Protein AF-A0A9D6BZM2-F1 (afdb_monomer_lite)

pLDDT: mean 94.6, std 8.66, range [37.81, 98.75]

Secondary structure (DSSP, 8-state):
------EEEETTEEEEHHHHHHHHHHHHHHT--HHHHHHHHHT--EE-TTSPEE--EEETTEEEEEEEETTTS--SS----TT----EEEEE---TT--EEEEEE-TT--EEE-TTS-EEEEEEEE-TT--EEE--SS--S----TT-TT--EEE--SS--S----TT-TT--B-

Structure (mmCIF, N/CA/C/O backbone):
data_AF-A0A9D6BZM2-F1
#
_entry.id   AF-A0A9D6BZM2-F1
#
loop_
_atom_site.group_PDB
_atom_site.id
_atom_site.type_symbol
_atom_site.label_atom_id
_atom_site.label_alt_id
_atom_site.label_comp_id
_atom_site.label_asym_id
_atom_site.label_entity_id
_atom_site.label_seq_id
_atom_site.pdbx_PDB_ins_code
_atom_site.Cartn_x
_atom_site.Cartn_y
_atom_site.Cartn_z
_atom_site.occupancy
_atom_site.B_iso_or_equiv
_atom_site.auth_seq_id
_atom_site.auth_comp_id
_atom_site.auth_asym_id
_atom_site.auth_atom_id
_atom_site.pdbx_PDB_model_num
ATOM 1 N N . MET A 1 1 ? -29.885 -9.688 10.781 1.00 37.81 1 MET A N 1
ATOM 2 C CA . MET A 1 1 ? -29.163 -9.369 12.029 1.00 37.81 1 MET A CA 1
ATOM 3 C C . MET A 1 1 ? -28.189 -8.250 11.713 1.00 37.81 1 MET A C 1
ATOM 5 O O . MET A 1 1 ? -27.297 -8.461 10.904 1.00 37.81 1 MET A O 1
ATOM 9 N N . ILE A 1 2 ? -28.432 -7.048 12.233 1.00 43.72 2 ILE A N 1
ATOM 10 C CA . ILE A 1 2 ? -27.531 -5.905 12.051 1.00 43.72 2 ILE A CA 1
ATOM 11 C C . ILE A 1 2 ? -26.395 -6.126 13.049 1.00 43.72 2 ILE A C 1
ATOM 13 O O . ILE A 1 2 ? -26.606 -6.006 14.252 1.00 43.72 2 ILE A O 1
ATOM 17 N N . PHE A 1 3 ? -25.226 -6.552 12.574 1.00 48.53 3 PHE A N 1
ATOM 18 C CA . PHE A 1 3 ? -24.029 -6.541 13.407 1.00 48.53 3 PHE A CA 1
ATOM 19 C C . PHE A 1 3 ? -23.713 -5.074 13.698 1.00 48.53 3 PHE A C 1
ATOM 21 O O . PHE A 1 3 ? -23.330 -4.339 12.790 1.00 48.53 3 PHE A O 1
ATOM 28 N N . ASN A 1 4 ? -23.919 -4.631 14.938 1.00 58.88 4 ASN A N 1
ATOM 29 C CA . ASN A 1 4 ? -23.363 -3.361 15.387 1.00 58.88 4 ASN A CA 1
ATOM 30 C C . ASN A 1 4 ? -21.837 -3.494 15.310 1.00 58.88 4 ASN A C 1
ATOM 32 O O . ASN A 1 4 ? -21.246 -4.210 16.118 1.00 58.88 4 ASN A O 1
ATOM 36 N N . GLU A 1 5 ? -21.205 -2.862 14.316 1.00 72.19 5 GLU A N 1
ATOM 37 C CA . GLU A 1 5 ? -19.745 -2.749 14.274 1.00 72.19 5 GLU A CA 1
ATOM 38 C C . GLU A 1 5 ? -19.293 -2.032 15.558 1.00 72.19 5 GLU A C 1
ATOM 40 O O . GLU A 1 5 ? -19.725 -0.910 15.845 1.00 72.19 5 GLU A O 1
ATOM 45 N N . GLN A 1 6 ? -18.456 -2.694 16.364 1.00 86.75 6 GLN A N 1
ATOM 46 C CA . GLN A 1 6 ? -17.866 -2.077 17.550 1.00 86.75 6 GLN A CA 1
ATOM 47 C C . GLN A 1 6 ? -16.872 -0.997 17.121 1.00 86.75 6 GLN A C 1
ATOM 49 O O . GLN A 1 6 ? -16.102 -1.178 16.172 1.00 86.75 6 GLN A O 1
ATOM 54 N N . HIS A 1 7 ? -16.919 0.132 17.825 1.00 91.31 7 HIS A N 1
ATOM 55 C CA . HIS A 1 7 ? -16.087 1.297 17.569 1.00 91.31 7 HIS A CA 1
ATOM 56 C C . HIS A 1 7 ? -15.207 1.596 18.786 1.00 91.31 7 HIS A C 1
ATOM 58 O O . HIS A 1 7 ? -15.678 1.601 19.922 1.00 91.31 7 HIS A O 1
ATOM 64 N N . PHE A 1 8 ? -13.935 1.882 18.533 1.00 96.62 8 PHE A N 1
ATOM 65 C CA . PHE A 1 8 ? -12.889 2.054 19.531 1.00 96.62 8 PHE A CA 1
ATOM 66 C C . PHE A 1 8 ? -12.258 3.429 19.381 1.00 96.62 8 PHE A C 1
ATOM 68 O O . PHE A 1 8 ? -11.899 3.842 18.279 1.00 96.62 8 PHE A O 1
ATOM 75 N N . ARG A 1 9 ? -12.103 4.150 20.490 1.00 97.00 9 ARG A N 1
ATOM 76 C CA . ARG A 1 9 ? -11.426 5.447 20.482 1.00 97.00 9 ARG A CA 1
ATOM 77 C C . ARG A 1 9 ? -9.915 5.251 20.575 1.00 97.00 9 ARG A C 1
ATOM 79 O O . ARG A 1 9 ? -9.447 4.547 21.464 1.00 97.00 9 ARG A O 1
ATOM 86 N N . LEU A 1 10 ? -9.168 5.912 19.695 1.00 96.00 10 LEU A N 1
ATOM 87 C CA . LEU A 1 10 ? -7.709 5.975 19.730 1.00 96.00 10 LEU A CA 1
ATOM 88 C C . LEU A 1 10 ? -7.261 7.385 19.329 1.00 96.00 10 LEU A C 1
ATOM 90 O O . LEU A 1 10 ? -7.408 7.796 18.177 1.00 96.00 10 LEU A O 1
ATOM 94 N N . GLY A 1 11 ? -6.762 8.154 20.300 1.00 92.25 11 GLY A N 1
ATOM 95 C CA . GLY A 1 11 ? -6.461 9.573 20.108 1.00 92.25 11 GLY A CA 1
ATOM 96 C C . GLY A 1 11 ? -7.688 10.369 19.638 1.00 92.25 11 GLY A C 1
ATOM 97 O O . GLY A 1 11 ? -8.737 10.372 20.293 1.00 92.25 11 GLY A O 1
ATOM 98 N N . ALA A 1 12 ? -7.547 11.047 18.497 1.00 93.25 12 ALA A N 1
ATOM 99 C CA . ALA A 1 12 ? -8.608 11.834 17.867 1.00 93.25 12 ALA A CA 1
ATOM 100 C C . ALA A 1 12 ? -9.607 10.996 17.042 1.00 93.25 12 ALA A C 1
ATOM 102 O O . ALA A 1 12 ? -10.627 11.528 16.608 1.00 93.25 12 ALA A O 1
ATOM 103 N N . TYR A 1 13 ? -9.345 9.702 16.835 1.00 96.69 13 TYR A N 1
ATOM 104 C CA . TYR A 1 13 ? -10.142 8.857 15.950 1.00 96.69 13 TYR A CA 1
ATOM 105 C C . TYR A 1 13 ? -11.063 7.928 16.726 1.00 96.69 13 TYR A C 1
ATOM 107 O O . TYR A 1 13 ? -10.762 7.471 17.831 1.00 96.69 13 TYR A O 1
ATOM 115 N N . VAL A 1 14 ? -12.179 7.606 16.084 1.00 97.38 14 VAL A N 1
ATOM 116 C CA . VAL A 1 14 ? -13.051 6.496 16.449 1.00 97.38 14 VAL A CA 1
ATOM 117 C C . VAL A 1 14 ? -12.955 5.501 15.304 1.00 97.38 14 VAL A C 1
ATOM 119 O O . VAL A 1 14 ? -13.305 5.848 14.183 1.00 97.38 14 VAL A O 1
ATOM 122 N N . LEU A 1 15 ? -12.431 4.308 15.569 1.00 98.06 15 LEU A N 1
ATOM 123 C CA . LEU A 1 15 ? -12.101 3.288 14.576 1.00 98.06 15 LEU A CA 1
ATOM 124 C C . LEU A 1 15 ? -13.024 2.089 14.721 1.00 98.06 15 LEU A C 1
ATOM 126 O O . LEU A 1 15 ? -13.332 1.685 15.838 1.00 98.06 15 LEU A O 1
ATOM 130 N N . ARG A 1 16 ? -13.416 1.471 13.611 1.00 97.69 16 ARG A N 1
ATOM 131 C CA . ARG A 1 16 ? -14.082 0.164 13.664 1.00 97.69 16 ARG A CA 1
ATOM 132 C C . ARG A 1 16 ? -13.071 -0.935 13.995 1.00 97.69 16 ARG A C 1
ATOM 134 O O . ARG A 1 16 ? -11.873 -0.778 13.751 1.00 97.69 16 ARG A O 1
ATOM 141 N N . GLU A 1 17 ? -13.566 -2.058 14.508 1.00 97.00 17 GLU A N 1
ATOM 142 C CA . GLU A 1 17 ? -12.752 -3.179 15.004 1.00 97.00 17 GLU A CA 1
ATOM 143 C C . GLU A 1 17 ? -11.546 -3.543 14.106 1.00 97.00 17 GLU A C 1
ATOM 145 O O . GLU A 1 17 ? -10.428 -3.482 14.617 1.00 97.00 17 GLU A O 1
ATOM 150 N N . PRO A 1 18 ? -11.676 -3.835 12.788 1.00 97.56 18 PRO A N 1
ATOM 151 C CA . PRO A 1 18 ? -10.515 -4.235 11.985 1.00 97.56 18 PRO A CA 1
ATOM 152 C C . PRO A 1 18 ? -9.394 -3.193 11.941 1.00 97.56 18 PRO A C 1
ATOM 154 O O . PRO A 1 18 ? -8.219 -3.544 11.963 1.00 97.56 18 PRO A O 1
ATOM 157 N N . ASP A 1 19 ? -9.753 -1.912 11.888 1.00 98.31 19 ASP A N 1
ATOM 158 C CA . ASP A 1 19 ? -8.808 -0.804 11.776 1.00 98.31 19 ASP A CA 1
ATOM 159 C C . ASP A 1 19 ? -8.128 -0.511 13.118 1.00 98.31 19 ASP A C 1
ATOM 161 O O . ASP A 1 19 ? -6.924 -0.259 13.168 1.00 98.31 19 ASP A O 1
ATOM 165 N N . TYR A 1 20 ? -8.871 -0.632 14.223 1.00 98.25 20 TYR A N 1
ATOM 166 C CA . TYR A 1 20 ? -8.293 -0.568 15.563 1.00 98.25 20 TYR A CA 1
ATOM 167 C C . TYR A 1 20 ? -7.299 -1.716 15.801 1.00 98.25 20 TYR A C 1
ATOM 169 O O . TYR A 1 20 ? -6.167 -1.480 16.231 1.00 98.25 20 TYR A O 1
ATOM 177 N N . GLN A 1 21 ? -7.683 -2.952 15.455 1.00 98.31 21 GLN A N 1
ATOM 178 C CA . GLN A 1 21 ? -6.794 -4.113 15.563 1.00 98.31 21 GLN A CA 1
ATOM 179 C C . GLN A 1 21 ? -5.577 -3.983 14.644 1.00 98.31 21 GLN A C 1
ATOM 181 O O . GLN A 1 21 ? -4.479 -4.377 15.031 1.00 98.31 21 GLN A O 1
ATOM 186 N N . GLN A 1 22 ? -5.732 -3.376 13.466 1.00 98.31 22 GLN A N 1
ATOM 187 C CA . GLN A 1 22 ? -4.612 -3.130 12.567 1.00 98.31 22 GLN A CA 1
ATOM 188 C C . GLN A 1 22 ? -3.561 -2.197 13.174 1.00 98.31 22 GLN A C 1
ATOM 190 O O . GLN A 1 22 ? -2.367 -2.494 13.100 1.00 98.31 22 GLN A O 1
ATOM 195 N N . ILE A 1 23 ? -3.977 -1.085 13.790 1.00 98.31 23 ILE A N 1
ATOM 196 C CA . ILE A 1 23 ? -3.026 -0.179 14.447 1.00 98.31 23 ILE A CA 1
ATOM 197 C C . ILE A 1 23 ? -2.335 -0.892 15.609 1.00 98.31 23 ILE A C 1
ATOM 199 O O . ILE A 1 23 ? -1.123 -0.763 15.760 1.00 98.31 23 ILE A O 1
ATOM 203 N N . LYS A 1 24 ? -3.070 -1.688 16.395 1.00 98.19 24 LYS A N 1
ATOM 204 C CA . LYS A 1 24 ? -2.477 -2.486 17.477 1.00 98.19 24 LYS A CA 1
ATOM 205 C C . LYS A 1 24 ? -1.470 -3.517 16.973 1.00 98.19 24 LYS A C 1
ATOM 207 O O . LYS A 1 24 ? -0.422 -3.666 17.593 1.00 98.19 24 LYS A O 1
ATOM 212 N N . LEU A 1 25 ? -1.761 -4.194 15.863 1.00 97.94 25 LEU A N 1
ATOM 213 C CA . LEU A 1 25 ? -0.841 -5.144 15.241 1.00 97.94 25 LEU A CA 1
ATOM 214 C C . LEU A 1 25 ? 0.460 -4.445 14.830 1.00 97.94 25 LEU A C 1
ATOM 216 O O . LEU A 1 25 ? 1.542 -4.895 15.199 1.00 97.94 25 LEU A O 1
ATOM 220 N N . TRP A 1 26 ? 0.370 -3.310 14.131 1.00 97.75 26 TRP A N 1
ATOM 221 C CA . TRP A 1 26 ? 1.558 -2.534 13.767 1.00 97.75 26 TRP A CA 1
ATOM 222 C C . TRP A 1 26 ? 2.323 -2.027 14.989 1.00 97.75 26 TRP A C 1
ATOM 224 O O . TRP A 1 26 ? 3.547 -2.125 15.017 1.00 97.75 26 TRP A O 1
ATOM 234 N N . ALA A 1 27 ? 1.616 -1.541 16.010 1.00 98.00 27 ALA A N 1
ATOM 235 C CA . ALA A 1 27 ? 2.217 -1.089 17.259 1.00 98.00 27 ALA A CA 1
ATOM 236 C C . ALA A 1 27 ? 2.994 -2.213 17.953 1.00 98.00 27 ALA A C 1
ATOM 238 O O . ALA A 1 27 ? 4.142 -2.017 18.346 1.00 98.00 27 ALA A O 1
ATOM 239 N N . GLN A 1 28 ? 2.413 -3.413 18.023 1.00 97.56 28 GLN A N 1
ATOM 240 C CA . GLN A 1 28 ? 3.064 -4.593 18.582 1.00 97.56 28 GLN A CA 1
ATOM 241 C C . GLN A 1 28 ? 4.324 -4.977 17.796 1.00 97.56 28 GLN A C 1
ATOM 243 O O . GLN A 1 28 ? 5.373 -5.175 18.404 1.00 97.56 28 GLN A O 1
ATOM 248 N N . ILE A 1 29 ? 4.245 -5.047 16.461 1.00 96.19 29 ILE A N 1
ATOM 249 C CA . ILE A 1 29 ? 5.394 -5.379 15.596 1.00 96.19 29 ILE A CA 1
ATOM 250 C C . ILE A 1 29 ? 6.533 -4.365 15.780 1.00 96.19 29 ILE A C 1
ATOM 252 O O . ILE A 1 29 ? 7.706 -4.730 15.758 1.00 96.19 29 ILE A O 1
ATOM 256 N N . LEU A 1 30 ? 6.191 -3.090 15.973 1.00 95.94 30 LEU A N 1
ATOM 257 C CA . LEU A 1 30 ? 7.144 -1.991 16.118 1.00 95.94 30 LEU A CA 1
ATOM 258 C C . LEU A 1 30 ? 7.614 -1.753 17.559 1.00 95.94 30 LEU A C 1
ATOM 260 O O . LEU A 1 30 ? 8.461 -0.884 17.771 1.00 95.94 30 LEU A O 1
ATOM 264 N N . ASN A 1 31 ? 7.075 -2.486 18.538 1.00 97.06 31 ASN A N 1
ATOM 265 C CA . ASN A 1 31 ? 7.271 -2.224 19.964 1.00 97.06 31 ASN A CA 1
ATOM 266 C C . ASN A 1 31 ? 6.949 -0.760 20.351 1.00 97.06 31 ASN A C 1
ATOM 268 O O . ASN A 1 31 ? 7.714 -0.086 21.042 1.00 97.06 31 ASN A O 1
ATOM 272 N N . LEU A 1 32 ? 5.816 -0.254 19.858 1.00 97.81 32 LEU A N 1
ATOM 273 C CA . LEU A 1 32 ? 5.269 1.077 20.131 1.00 97.81 32 LEU A CA 1
ATOM 274 C C . LEU A 1 32 ? 3.907 0.960 20.826 1.00 97.81 32 LEU A C 1
ATOM 276 O O . LEU A 1 32 ? 3.272 -0.094 20.814 1.00 97.81 32 LEU A O 1
ATOM 280 N N . SER A 1 33 ? 3.410 2.069 21.381 1.00 98.38 33 SER A N 1
ATOM 281 C CA . SER A 1 33 ? 1.984 2.171 21.701 1.00 98.38 33 SER A CA 1
ATOM 282 C C . SER A 1 33 ? 1.152 2.372 20.428 1.00 98.38 33 SER A C 1
ATOM 284 O O . SER A 1 33 ? 1.661 2.783 19.376 1.00 98.38 33 SER A O 1
ATOM 286 N N . ALA A 1 34 ? -0.150 2.099 20.518 1.00 98.19 34 ALA A N 1
ATOM 287 C CA . ALA A 1 34 ? -1.077 2.348 19.418 1.00 98.19 34 ALA A CA 1
ATOM 288 C C . ALA A 1 34 ? -1.152 3.851 19.082 1.00 98.19 34 ALA A C 1
ATOM 290 O O . ALA A 1 34 ? -1.177 4.221 17.911 1.00 98.19 34 ALA A O 1
ATOM 291 N N . GLU A 1 35 ? -1.106 4.718 20.095 1.00 97.94 35 GLU A N 1
ATOM 292 C CA . GLU A 1 35 ? -1.106 6.174 19.952 1.00 97.94 35 GLU A CA 1
ATOM 293 C C . GLU A 1 35 ? 0.166 6.689 19.272 1.00 97.94 35 GLU A C 1
ATOM 295 O O . GLU A 1 35 ? 0.083 7.527 18.378 1.00 97.94 35 GLU A O 1
ATOM 300 N N . GLU A 1 36 ? 1.339 6.171 19.643 1.00 98.25 36 GLU A N 1
ATOM 301 C CA . GLU A 1 36 ? 2.606 6.554 19.008 1.00 98.25 36 GLU A CA 1
ATOM 302 C C . GLU A 1 36 ? 2.662 6.071 17.553 1.00 98.25 36 GLU A C 1
ATOM 304 O O . GLU A 1 36 ? 3.105 6.796 16.662 1.00 98.25 36 GLU A O 1
ATOM 309 N N . THR A 1 37 ? 2.154 4.867 17.282 1.00 98.19 37 THR A N 1
ATOM 310 C CA . THR A 1 37 ? 2.039 4.338 15.914 1.00 98.19 37 THR A CA 1
ATOM 311 C C . THR A 1 37 ? 1.150 5.235 15.058 1.00 98.19 37 THR A C 1
ATOM 313 O O . THR A 1 37 ? 1.525 5.603 13.943 1.00 98.19 37 THR A O 1
ATOM 316 N N . LEU A 1 38 ? 0.003 5.647 15.598 1.00 97.75 38 LEU A N 1
ATOM 317 C CA . LEU A 1 38 ? -0.918 6.559 14.934 1.00 97.75 38 LEU A CA 1
ATOM 318 C C . LEU A 1 38 ? -0.287 7.933 14.685 1.00 97.75 38 LEU A C 1
ATOM 320 O O . LEU A 1 38 ? -0.327 8.422 13.561 1.00 97.75 38 LEU A O 1
ATOM 324 N N . LEU A 1 39 ? 0.395 8.508 15.679 1.00 97.50 39 LEU A N 1
ATOM 325 C CA . LEU A 1 39 ? 1.104 9.781 15.535 1.00 97.50 39 LEU A CA 1
ATOM 326 C C . LEU A 1 39 ? 2.159 9.737 14.415 1.00 97.50 39 LEU A C 1
ATOM 328 O O . LEU A 1 39 ? 2.383 10.723 13.708 1.00 97.50 39 LEU A O 1
ATOM 332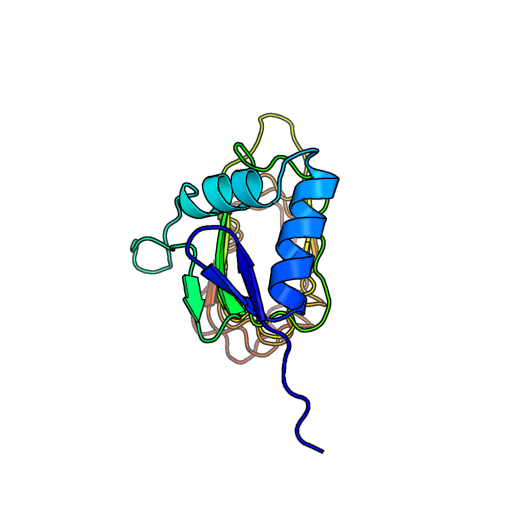 N N . ARG A 1 40 ? 2.839 8.600 14.239 1.00 97.88 40 ARG A N 1
ATOM 333 C CA . ARG A 1 40 ? 3.812 8.409 13.153 1.00 97.88 40 ARG A CA 1
ATOM 334 C C . ARG A 1 40 ? 3.150 8.273 11.787 1.00 97.88 40 ARG A C 1
ATOM 336 O O . ARG A 1 40 ? 3.695 8.820 10.829 1.00 97.88 40 ARG A O 1
ATOM 343 N N . LEU A 1 41 ? 2.003 7.596 11.710 1.00 97.56 41 LEU A N 1
ATOM 344 C CA . LEU A 1 41 ? 1.186 7.506 10.496 1.00 97.56 41 LEU A CA 1
ATOM 345 C C . LEU A 1 41 ? 0.672 8.885 10.063 1.00 97.56 41 LEU A C 1
ATOM 347 O O . LEU A 1 41 ? 0.763 9.226 8.889 1.00 97.56 41 LEU A O 1
ATOM 351 N N . GLU A 1 42 ? 0.208 9.713 11.000 1.00 96.25 42 GLU A N 1
ATOM 352 C CA . GLU A 1 42 ? -0.253 11.081 10.717 1.00 96.25 42 GLU A CA 1
ATOM 353 C C . GLU A 1 42 ? 0.859 11.995 10.195 1.00 96.25 42 GLU A C 1
ATOM 355 O O . GLU A 1 42 ? 0.627 12.859 9.351 1.00 96.25 42 GLU A O 1
ATOM 360 N N . LYS A 1 43 ? 2.082 11.816 10.703 1.00 96.12 43 LYS A N 1
ATOM 361 C CA . LYS A 1 43 ? 3.249 12.614 10.304 1.00 96.12 43 LYS A CA 1
ATOM 362 C C . LYS A 1 43 ? 3.896 12.135 9.005 1.00 96.12 43 LYS A C 1
ATOM 364 O O . LYS A 1 43 ? 4.797 12.815 8.507 1.00 96.12 43 LYS A O 1
ATOM 369 N N . ALA A 1 44 ? 3.510 10.970 8.490 1.00 96.75 44 ALA A N 1
ATOM 370 C CA . ALA A 1 44 ? 4.037 10.456 7.238 1.00 96.75 44 ALA A CA 1
ATOM 371 C C . ALA A 1 44 ? 3.536 11.318 6.072 1.00 96.75 44 ALA A C 1
ATOM 373 O O . ALA A 1 44 ? 2.351 11.629 5.967 1.00 96.75 44 ALA A O 1
ATOM 374 N N . GLN A 1 45 ? 4.454 11.718 5.194 1.00 93.88 45 GLN A N 1
ATOM 375 C CA . GLN A 1 45 ? 4.149 12.580 4.057 1.00 93.88 45 GLN A CA 1
ATOM 376 C C . GLN A 1 45 ? 4.426 11.846 2.758 1.00 93.88 45 GLN A C 1
ATOM 378 O O . GLN A 1 45 ? 5.441 11.170 2.602 1.00 93.88 45 GLN A O 1
ATOM 383 N N . GLY A 1 46 ? 3.519 12.014 1.809 1.00 94.75 46 GLY A N 1
ATOM 384 C CA . GLY A 1 46 ? 3.608 11.405 0.498 1.00 94.75 46 GLY A CA 1
ATOM 385 C C . GLY A 1 46 ? 2.788 12.194 -0.510 1.00 94.75 46 GLY A C 1
ATOM 386 O O . GLY A 1 46 ? 1.941 13.005 -0.138 1.00 94.75 46 GLY A O 1
ATOM 387 N N . LEU A 1 47 ? 3.070 11.990 -1.793 1.00 95.19 47 LEU A N 1
ATOM 388 C CA . LEU A 1 47 ? 2.404 12.681 -2.894 1.00 95.19 47 LEU A CA 1
ATOM 389 C C . LEU A 1 47 ? 1.711 11.688 -3.824 1.00 95.19 47 LEU A C 1
ATOM 391 O O . LEU A 1 47 ? 2.270 10.646 -4.179 1.00 95.19 47 LEU A O 1
ATOM 395 N N . ASN A 1 48 ? 0.512 12.058 -4.270 1.00 91.75 48 ASN A N 1
ATOM 396 C CA . ASN A 1 48 ? -0.277 11.290 -5.222 1.00 91.75 48 ASN A CA 1
ATOM 397 C C . ASN A 1 48 ? 0.115 11.565 -6.686 1.00 91.75 48 ASN A C 1
ATOM 399 O O . ASN A 1 48 ? 1.109 12.225 -7.001 1.00 91.75 48 ASN A O 1
ATOM 403 N N . TRP A 1 49 ? -0.707 11.070 -7.616 1.00 85.38 49 TRP A N 1
ATOM 404 C CA . TRP A 1 49 ? -0.464 11.205 -9.051 1.00 85.38 49 TRP A CA 1
ATOM 405 C C . TRP A 1 49 ? -0.415 12.645 -9.576 1.00 85.38 49 TRP A C 1
ATOM 407 O O . TRP A 1 49 ? 0.216 12.872 -10.606 1.00 85.38 49 TRP A O 1
ATOM 417 N N . LEU A 1 50 ? -1.057 13.579 -8.871 1.00 90.69 50 LEU A N 1
ATOM 418 C CA . LEU A 1 50 ? -1.163 15.001 -9.202 1.00 90.69 50 LEU A CA 1
ATOM 419 C C . LEU A 1 50 ? -0.198 15.871 -8.380 1.00 90.69 50 LEU A C 1
ATOM 421 O O . LEU A 1 50 ? -0.342 17.090 -8.378 1.00 90.69 50 LEU A O 1
ATOM 425 N N . GLY A 1 51 ? 0.730 15.264 -7.631 1.00 91.81 51 GLY A N 1
ATOM 426 C CA . GLY A 1 51 ? 1.625 15.997 -6.734 1.00 91.81 51 GLY A CA 1
ATOM 427 C C . GLY A 1 51 ? 0.919 16.589 -5.511 1.00 91.81 51 GLY A C 1
ATOM 428 O O . GLY A 1 51 ? 1.463 17.483 -4.872 1.00 91.81 51 GLY A O 1
ATOM 429 N N . ARG A 1 52 ? -0.292 16.120 -5.178 1.00 94.50 52 ARG A N 1
ATOM 430 C CA . ARG A 1 52 ? -1.011 16.553 -3.971 1.00 94.50 52 A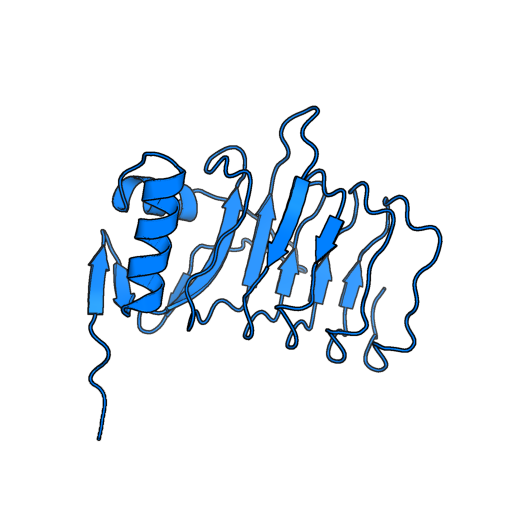RG A CA 1
ATOM 431 C C . ARG A 1 52 ? -0.674 15.638 -2.790 1.00 94.50 52 ARG A C 1
ATOM 433 O O . ARG A 1 52 ? -0.482 14.441 -3.027 1.00 94.50 52 ARG A O 1
ATOM 440 N N . PRO A 1 53 ? -0.659 16.158 -1.551 1.00 95.12 53 PRO A N 1
ATOM 441 C CA . PRO A 1 53 ? -0.429 15.349 -0.362 1.00 95.12 53 PRO A CA 1
ATOM 442 C C . PRO A 1 53 ? -1.407 14.177 -0.246 1.00 95.12 53 PRO A C 1
ATOM 444 O O . PRO A 1 53 ? -2.607 14.332 -0.479 1.00 95.12 53 PRO A O 1
ATOM 447 N N . ILE A 1 54 ? -0.882 13.015 0.129 1.00 95.69 54 ILE A N 1
ATOM 448 C CA . ILE A 1 54 ? -1.656 11.904 0.678 1.00 95.69 54 ILE A CA 1
ATOM 449 C C . ILE A 1 54 ? -1.600 12.040 2.191 1.00 95.69 54 ILE A C 1
ATOM 451 O 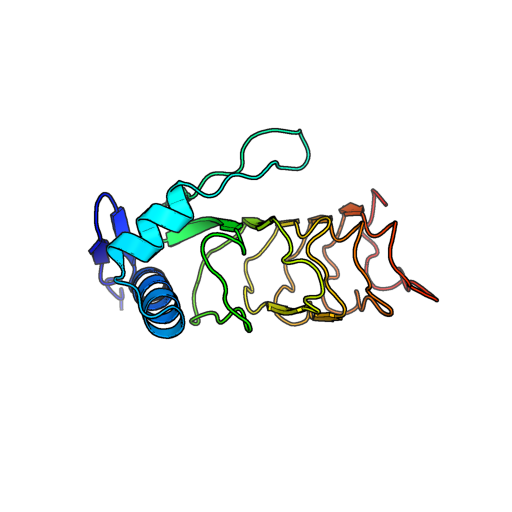O . ILE A 1 54 ? -0.520 12.183 2.760 1.00 95.69 54 ILE A O 1
ATOM 455 N N . VAL A 1 55 ? -2.766 12.010 2.822 1.00 93.25 55 VAL A N 1
ATOM 456 C CA . VAL A 1 55 ? -2.905 12.102 4.275 1.00 93.25 55 VAL A CA 1
ATOM 457 C C . VAL A 1 55 ? -3.386 10.773 4.841 1.00 93.25 55 VAL A C 1
ATOM 459 O O . VAL A 1 55 ? -3.986 9.959 4.125 1.00 93.25 55 VAL A O 1
ATOM 462 N N . PHE A 1 56 ? -3.114 10.566 6.128 1.00 97.50 56 PHE A N 1
ATOM 463 C CA . PHE A 1 56 ? -3.801 9.550 6.910 1.00 97.50 56 PHE A CA 1
ATOM 464 C C . PHE A 1 56 ? -5.271 9.957 7.041 1.00 97.50 56 PHE A C 1
ATOM 466 O O . PHE A 1 56 ? -5.580 11.022 7.572 1.00 97.50 56 PHE A O 1
ATOM 473 N N . GLU A 1 57 ? -6.172 9.141 6.504 1.00 97.81 57 GLU A N 1
ATOM 474 C CA . GLU A 1 57 ? -7.595 9.456 6.436 1.00 97.81 57 GLU A CA 1
ATOM 475 C C . GLU A 1 57 ? -8.423 8.300 6.989 1.00 97.81 57 GLU A C 1
ATOM 477 O O . GLU A 1 57 ? -8.293 7.147 6.558 1.00 97.81 57 GLU A O 1
ATOM 482 N N . VAL A 1 58 ? -9.314 8.646 7.915 1.00 98.25 58 VAL A N 1
ATOM 483 C CA . VAL A 1 58 ? -10.304 7.747 8.501 1.00 98.25 58 VAL A CA 1
ATOM 484 C C . VAL A 1 58 ? -11.691 8.258 8.141 1.00 98.25 58 VAL A C 1
ATOM 486 O O . VAL A 1 58 ? -12.011 9.420 8.383 1.00 98.25 58 VAL A O 1
ATOM 489 N N . LYS A 1 59 ? -12.532 7.378 7.599 1.00 97.75 59 LYS A N 1
ATOM 490 C CA . LYS A 1 59 ? -13.927 7.669 7.269 1.00 97.75 59 LYS A CA 1
ATOM 491 C C . LYS A 1 59 ? -14.827 6.578 7.827 1.00 97.75 59 LYS A C 1
ATOM 493 O O . LYS A 1 59 ? -14.593 5.402 7.560 1.00 97.75 59 LYS A O 1
ATOM 498 N N . ASP A 1 60 ? -15.846 6.974 8.590 1.00 95.69 60 ASP A N 1
ATOM 499 C CA . ASP A 1 60 ? -16.794 6.054 9.238 1.00 95.69 60 ASP A CA 1
ATOM 500 C C . ASP A 1 60 ? -16.062 4.935 10.009 1.00 95.69 60 ASP A C 1
ATOM 502 O O . ASP A 1 60 ? -16.353 3.748 9.887 1.00 95.69 60 ASP A O 1
ATOM 506 N N . GLY A 1 61 ? -15.000 5.330 10.718 1.00 97.06 61 GLY A N 1
ATOM 507 C CA . GLY A 1 61 ? -14.111 4.454 11.478 1.00 97.06 61 GLY A CA 1
ATOM 508 C C . GLY A 1 61 ? -13.143 3.584 10.681 1.00 97.06 61 GLY A C 1
ATOM 509 O O . GLY A 1 61 ? -12.306 2.921 11.290 1.00 97.06 61 GLY A O 1
ATOM 510 N N . ALA A 1 62 ? -13.197 3.590 9.351 1.00 98.25 62 ALA A N 1
ATOM 511 C CA . ALA A 1 62 ? -12.280 2.835 8.511 1.00 98.25 62 ALA A CA 1
ATOM 512 C C . ALA A 1 62 ? -11.101 3.690 8.034 1.00 98.25 62 ALA A C 1
ATOM 514 O O . ALA A 1 62 ? -11.304 4.798 7.539 1.00 98.25 62 ALA A O 1
ATOM 515 N N . ILE A 1 63 ? -9.884 3.156 8.099 1.00 98.56 63 ILE A N 1
ATOM 516 C CA . ILE A 1 63 ? -8.709 3.745 7.459 1.00 98.56 63 ILE A CA 1
ATOM 517 C C . ILE A 1 63 ? -8.870 3.540 5.952 1.00 98.56 63 ILE A C 1
ATOM 519 O O . ILE A 1 63 ? -8.959 2.410 5.464 1.00 98.56 63 ILE A O 1
ATOM 523 N N . ILE A 1 64 ? -8.927 4.641 5.206 1.00 98.62 64 ILE A N 1
ATOM 524 C CA . ILE A 1 64 ? -9.144 4.618 3.752 1.00 98.62 64 ILE A CA 1
ATOM 525 C C . ILE A 1 64 ? -7.916 5.066 2.960 1.00 98.62 64 ILE A C 1
ATOM 527 O O . ILE A 1 64 ? -7.753 4.659 1.805 1.00 98.62 64 ILE A O 1
ATOM 531 N N . SER A 1 65 ? -7.031 5.847 3.576 1.00 98.44 65 SER A N 1
ATOM 532 C CA . SER A 1 65 ? -5.798 6.341 2.969 1.00 98.44 65 SER A CA 1
ATOM 533 C C . SER A 1 65 ? -4.697 6.430 4.016 1.00 98.44 65 SER A C 1
ATOM 535 O O . SER A 1 65 ? -4.952 6.893 5.127 1.00 98.44 65 SER A O 1
ATOM 537 N N . LEU A 1 66 ? -3.479 6.009 3.671 1.00 98.38 66 LEU A N 1
ATOM 538 C CA . LEU A 1 66 ? -2.302 6.255 4.503 1.00 98.38 66 LEU A CA 1
ATOM 539 C C . LEU A 1 66 ? -0.998 6.275 3.703 1.00 98.38 66 LEU A C 1
ATOM 541 O O . LEU A 1 66 ? -0.877 5.670 2.631 1.00 98.38 66 LEU A O 1
ATOM 545 N N . VAL A 1 67 ? -0.004 6.943 4.286 1.00 98.50 67 VAL A N 1
ATOM 546 C CA . VAL A 1 67 ? 1.396 6.865 3.876 1.00 98.50 67 VAL A CA 1
ATOM 547 C C . VAL A 1 67 ? 2.157 6.049 4.917 1.00 98.50 67 VAL A C 1
ATOM 549 O O . VAL A 1 67 ? 2.137 6.358 6.104 1.00 98.50 67 VAL A O 1
ATOM 552 N N . TRP A 1 68 ? 2.839 5.006 4.467 1.00 97.44 68 TRP A N 1
ATOM 553 C CA . TRP A 1 68 ? 3.768 4.224 5.255 1.00 97.44 68 TRP A CA 1
ATOM 554 C C . TRP A 1 68 ? 5.191 4.721 5.017 1.00 97.44 68 TRP A C 1
ATOM 556 O O . TRP A 1 68 ? 5.790 4.491 3.964 1.00 97.44 68 TRP A O 1
ATOM 566 N N . ASP A 1 69 ? 5.730 5.420 6.008 1.00 96.12 69 ASP A N 1
ATOM 567 C CA . ASP A 1 69 ? 7.097 5.924 5.995 1.00 96.12 69 ASP A CA 1
ATOM 568 C C . ASP A 1 69 ? 8.026 4.940 6.705 1.00 96.12 69 ASP A C 1
ATOM 570 O O . ASP A 1 69 ? 7.983 4.802 7.929 1.00 96.12 69 ASP A O 1
ATOM 574 N N . PHE A 1 70 ? 8.894 4.276 5.945 1.00 94.06 70 PHE A N 1
ATOM 575 C CA . PHE A 1 70 ? 9.790 3.260 6.493 1.00 94.06 70 PHE A CA 1
ATOM 576 C C . PHE A 1 70 ? 10.854 3.804 7.451 1.00 94.06 70 PHE A C 1
ATOM 578 O O . PHE A 1 70 ? 11.375 3.035 8.252 1.00 94.06 70 PHE A O 1
ATOM 585 N N . LEU A 1 71 ? 11.161 5.106 7.423 1.00 92.38 71 LEU A N 1
ATOM 586 C CA . LEU A 1 71 ? 12.058 5.712 8.415 1.00 92.38 71 LEU A CA 1
ATOM 587 C C . LEU A 1 71 ? 11.355 5.945 9.757 1.00 92.38 71 LEU A C 1
ATOM 589 O O . LEU A 1 71 ? 12.010 6.036 10.792 1.00 92.38 71 LEU A O 1
ATOM 593 N N . ARG A 1 72 ? 10.019 6.035 9.755 1.00 94.44 72 ARG A N 1
ATOM 594 C CA . ARG A 1 72 ? 9.202 6.216 10.966 1.00 94.44 72 ARG A CA 1
ATOM 595 C C . ARG A 1 72 ? 8.679 4.889 11.508 1.00 94.44 72 ARG A C 1
ATOM 597 O O . ARG A 1 72 ? 8.586 4.717 12.724 1.00 94.44 72 ARG A O 1
ATOM 604 N N . LEU A 1 73 ? 8.331 3.973 10.611 1.00 94.62 73 LEU A N 1
ATOM 605 C CA . LEU A 1 73 ? 7.686 2.694 10.890 1.00 94.62 73 LEU A CA 1
ATOM 606 C C . LEU A 1 73 ? 8.498 1.554 10.230 1.00 94.62 73 LEU A C 1
ATOM 608 O O . LEU A 1 73 ? 8.086 1.015 9.195 1.00 94.62 73 LEU A O 1
ATOM 612 N N . PRO A 1 74 ? 9.679 1.208 10.784 1.00 92.00 74 PRO A N 1
ATOM 613 C CA . PRO A 1 74 ? 10.635 0.285 10.168 1.00 92.00 74 PRO A CA 1
ATOM 614 C C . PRO A 1 74 ? 10.224 -1.188 10.337 1.00 92.00 74 PRO A C 1
ATOM 616 O O . PRO A 1 74 ? 10.863 -1.948 11.062 1.00 92.00 74 PRO A O 1
ATOM 619 N N . ILE A 1 75 ? 9.148 -1.609 9.668 1.00 87.94 75 ILE A N 1
ATOM 620 C CA . ILE A 1 75 ? 8.755 -3.025 9.612 1.00 87.94 75 ILE A CA 1
ATOM 621 C C . ILE A 1 75 ? 9.399 -3.746 8.428 1.00 87.94 75 ILE A C 1
ATOM 623 O O . ILE A 1 75 ? 9.496 -3.205 7.325 1.00 87.94 75 ILE A O 1
ATOM 627 N N . GLN A 1 76 ? 9.788 -5.002 8.655 1.00 79.50 76 GLN A N 1
ATOM 628 C CA . GLN A 1 76 ? 10.328 -5.879 7.610 1.00 79.50 76 GLN A CA 1
ATOM 629 C C . GLN A 1 76 ? 9.225 -6.484 6.732 1.00 79.50 76 GLN A C 1
ATOM 631 O O . GLN A 1 76 ? 9.422 -6.658 5.531 1.00 79.50 76 GLN A O 1
ATOM 636 N N . HIS A 1 77 ? 8.058 -6.763 7.320 1.00 83.50 77 HIS A N 1
ATOM 637 C CA . HIS A 1 77 ? 6.902 -7.351 6.646 1.00 83.50 77 HIS A CA 1
ATOM 638 C C . HIS A 1 77 ? 5.658 -6.515 6.934 1.00 83.50 77 HIS A C 1
ATOM 640 O O . HIS A 1 77 ? 5.365 -6.219 8.089 1.00 83.50 77 HIS A O 1
ATOM 646 N N . PHE A 1 78 ? 4.938 -6.120 5.881 1.00 90.75 78 PHE A N 1
ATOM 647 C CA . PHE A 1 78 ? 3.711 -5.336 5.997 1.00 90.75 78 PHE A CA 1
ATOM 648 C C . PHE A 1 78 ? 2.506 -6.260 6.181 1.00 90.75 78 PHE A C 1
ATOM 650 O O . PHE A 1 78 ? 2.009 -6.843 5.221 1.00 90.75 78 PHE A O 1
ATOM 657 N N . GLU A 1 79 ? 2.041 -6.396 7.420 1.00 93.62 79 GLU A N 1
ATOM 658 C CA . GLU A 1 79 ? 0.926 -7.281 7.763 1.00 93.62 79 GLU A CA 1
ATOM 659 C C . GLU A 1 79 ? -0.411 -6.539 7.835 1.00 93.62 79 GLU A C 1
ATOM 661 O O . GLU A 1 79 ? -0.487 -5.399 8.304 1.00 93.62 79 GLU A O 1
ATOM 666 N N . CYS A 1 80 ? -1.467 -7.209 7.360 1.00 95.62 80 CYS A N 1
ATOM 667 C CA . CYS A 1 80 ? -2.826 -6.679 7.275 1.00 95.62 80 CYS A CA 1
ATOM 668 C C . CYS A 1 80 ? -3.839 -7.615 7.954 1.00 95.62 80 CYS A C 1
ATOM 670 O O . CYS A 1 80 ? -3.923 -8.797 7.623 1.00 95.62 80 CYS A O 1
ATOM 672 N N . VAL A 1 81 ? -4.662 -7.063 8.839 1.00 97.06 81 VAL A N 1
ATOM 673 C CA . VAL A 1 81 ? -5.862 -7.675 9.406 1.00 97.06 81 VAL A CA 1
ATOM 674 C C . VAL A 1 81 ? -6.941 -7.746 8.323 1.00 97.06 81 VAL A C 1
ATOM 676 O O . VAL A 1 81 ? -7.073 -6.864 7.469 1.00 97.06 81 VAL A O 1
ATOM 679 N N . ALA A 1 82 ? -7.741 -8.810 8.346 1.00 95.88 82 ALA A N 1
ATOM 680 C CA . ALA A 1 82 ? -8.847 -8.967 7.412 1.00 95.88 82 ALA A CA 1
ATOM 681 C C . ALA A 1 82 ? -9.916 -7.875 7.598 1.00 95.88 82 ALA A C 1
ATOM 683 O O . ALA A 1 82 ? -10.206 -7.425 8.703 1.00 95.88 82 ALA A O 1
ATOM 684 N N . GLY A 1 83 ? -10.561 -7.486 6.497 1.00 96.56 83 GLY A N 1
ATOM 685 C CA . GLY A 1 83 ? -11.715 -6.589 6.527 1.00 96.56 83 GLY A CA 1
ATOM 686 C C . GLY A 1 83 ? -11.392 -5.099 6.455 1.00 96.56 83 GLY A C 1
ATOM 687 O O . GLY A 1 83 ? -12.335 -4.312 6.515 1.00 96.56 83 GLY A O 1
ATOM 688 N N . LEU A 1 84 ? -10.126 -4.693 6.294 1.00 98.12 84 LEU A N 1
ATOM 689 C CA . LEU A 1 84 ? -9.715 -3.301 6.047 1.00 98.12 84 LEU A CA 1
ATOM 690 C C . LEU A 1 84 ? -10.327 -2.710 4.768 1.00 98.12 84 LEU A C 1
ATOM 692 O O . LEU A 1 84 ? -10.550 -3.415 3.783 1.00 98.12 84 LEU A O 1
ATOM 696 N N . LYS A 1 85 ? -10.568 -1.392 4.778 1.00 98.31 85 LYS A N 1
ATOM 697 C CA . LYS A 1 85 ? -11.153 -0.638 3.650 1.00 98.31 85 LYS A CA 1
ATOM 698 C C . LYS A 1 85 ? -10.177 0.368 3.025 1.00 98.31 85 LYS A C 1
ATOM 700 O O . LYS A 1 85 ? -10.613 1.314 2.372 1.00 98.31 85 LYS A O 1
ATOM 705 N N . ILE A 1 86 ? -8.873 0.137 3.184 1.00 98.69 86 ILE A N 1
ATOM 706 C CA . ILE A 1 86 ? -7.820 0.983 2.611 1.00 98.69 86 ILE A CA 1
ATOM 707 C C . ILE A 1 86 ? -7.927 0.963 1.084 1.00 98.69 86 ILE A C 1
ATOM 709 O O . ILE A 1 86 ? -7.877 -0.098 0.462 1.00 98.69 86 ILE A O 1
ATOM 713 N N . LYS A 1 87 ? -8.055 2.151 0.492 1.00 98.56 87 LYS A N 1
ATOM 714 C CA . LYS A 1 87 ? -8.128 2.369 -0.959 1.00 98.56 87 LYS A CA 1
ATOM 715 C C . LYS A 1 87 ? -6.851 2.966 -1.529 1.00 98.56 87 LYS A C 1
ATOM 717 O O . LYS A 1 87 ? -6.507 2.670 -2.674 1.00 98.56 87 LYS A O 1
ATOM 722 N N . THR A 1 88 ? -6.145 3.761 -0.731 1.00 98.56 88 THR A N 1
ATOM 723 C CA . THR A 1 88 ? -4.898 4.419 -1.124 1.00 98.56 88 THR A CA 1
ATOM 724 C C . THR A 1 88 ? -3.799 4.070 -0.136 1.00 98.56 88 THR A C 1
ATOM 726 O O . THR A 1 88 ? -3.919 4.338 1.057 1.00 98.56 88 THR A O 1
ATOM 729 N N . LEU A 1 89 ? -2.715 3.492 -0.643 1.00 98.56 89 LEU A N 1
ATOM 730 C CA . LEU A 1 89 ? -1.531 3.178 0.143 1.00 98.56 89 LEU A CA 1
ATOM 731 C C . LEU A 1 89 ? -0.300 3.693 -0.587 1.00 98.56 89 LEU A C 1
ATOM 733 O O . LEU A 1 89 ? -0.066 3.366 -1.754 1.00 98.56 89 LEU A O 1
ATOM 737 N N . GLN A 1 90 ? 0.496 4.492 0.112 1.00 98.50 90 GLN A N 1
ATOM 738 C CA . GLN A 1 90 ? 1.800 4.908 -0.370 1.00 98.50 90 GLN A CA 1
ATOM 739 C C . GLN A 1 90 ? 2.886 4.452 0.587 1.00 98.50 90 GLN A C 1
ATOM 741 O O . GLN A 1 90 ? 2.795 4.690 1.777 1.00 98.50 90 GLN A O 1
ATOM 746 N N . PHE A 1 91 ? 3.942 3.866 0.052 1.00 97.25 91 PHE A N 1
ATOM 747 C CA . PHE A 1 91 ? 5.185 3.617 0.749 1.00 97.25 91 PHE A CA 1
ATOM 748 C C . PHE A 1 91 ? 6.203 4.691 0.371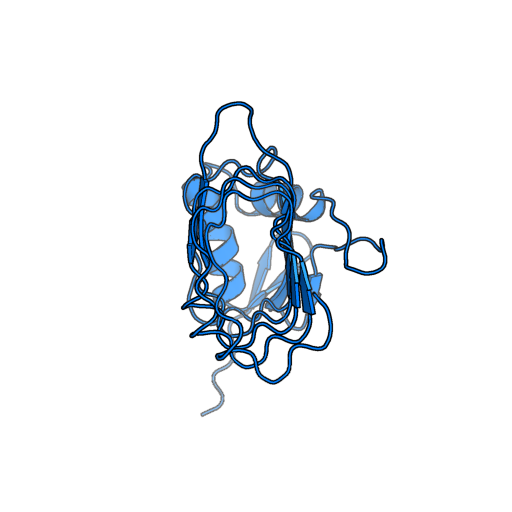 1.00 97.25 91 PHE A C 1
ATOM 750 O O . PHE A 1 91 ? 6.354 5.009 -0.814 1.00 97.25 91 PHE A O 1
ATOM 757 N N . VAL A 1 92 ? 6.903 5.236 1.364 1.00 95.81 92 VAL A N 1
ATOM 758 C CA . VAL A 1 92 ? 7.956 6.239 1.166 1.00 95.81 92 VAL A CA 1
ATOM 759 C C . VAL A 1 92 ? 9.217 5.897 1.940 1.00 95.81 92 VAL A C 1
ATOM 761 O O . VAL A 1 92 ? 9.183 5.216 2.966 1.00 95.81 92 VAL A O 1
ATOM 764 N N . HIS A 1 93 ? 10.315 6.447 1.426 1.00 93.31 93 HIS A N 1
ATOM 765 C CA . HIS A 1 93 ? 11.675 6.274 1.912 1.00 93.31 93 HIS A CA 1
ATOM 766 C C . HIS A 1 93 ? 12.196 4.831 1.832 1.00 93.31 93 HIS A C 1
ATOM 768 O O . HIS A 1 93 ? 11.464 3.841 1.802 1.00 93.31 93 HIS A O 1
ATOM 774 N N . ARG A 1 94 ? 13.522 4.723 1.776 1.00 86.69 94 ARG A N 1
ATOM 775 C CA . ARG A 1 94 ? 14.267 3.465 1.815 1.00 86.69 94 ARG A CA 1
ATOM 776 C C . ARG A 1 94 ? 15.414 3.622 2.803 1.00 86.69 94 ARG A C 1
ATOM 778 O O . ARG A 1 94 ? 16.027 4.691 2.839 1.00 86.69 94 ARG A O 1
ATOM 785 N N . HIS A 1 95 ? 15.743 2.576 3.551 1.00 77.94 95 HIS A N 1
ATOM 786 C CA . HIS A 1 95 ? 17.010 2.553 4.270 1.00 77.94 95 HIS A CA 1
ATOM 787 C C . HIS A 1 95 ? 18.128 2.134 3.296 1.00 77.94 95 HIS A C 1
ATOM 789 O O . HIS A 1 95 ? 17.934 1.196 2.514 1.00 77.94 95 HIS A O 1
ATOM 795 N N . PRO A 1 96 ? 19.295 2.806 3.275 1.00 74.44 96 PRO A N 1
ATOM 796 C CA . PRO A 1 96 ? 20.418 2.389 2.439 1.00 74.44 96 PRO A CA 1
ATOM 797 C C . PRO A 1 96 ? 20.789 0.919 2.678 1.00 74.44 96 PRO A C 1
ATOM 799 O O . PRO A 1 96 ? 20.873 0.476 3.823 1.00 74.44 96 PRO A O 1
ATOM 802 N N . GLY A 1 97 ? 20.988 0.166 1.592 1.00 75.31 97 GLY A N 1
ATOM 803 C CA . GLY A 1 97 ? 21.347 -1.258 1.631 1.00 75.31 97 GLY A CA 1
ATOM 804 C C . GLY A 1 97 ? 20.195 -2.223 1.933 1.00 75.31 97 GLY A C 1
ATOM 805 O O . GLY A 1 97 ? 20.372 -3.431 1.774 1.00 75.31 97 GLY A O 1
ATOM 806 N N . GLU A 1 98 ? 19.016 -1.727 2.316 1.00 79.62 98 GLU A N 1
ATOM 807 C CA . GLU A 1 98 ? 17.873 -2.579 2.631 1.00 79.62 98 GLU A CA 1
ATOM 808 C C . GLU A 1 98 ? 17.205 -3.100 1.354 1.00 79.62 98 GLU A C 1
ATOM 810 O O . GLU A 1 98 ? 16.937 -2.360 0.404 1.00 79.62 98 GLU A O 1
ATOM 815 N N . LYS A 1 99 ? 16.947 -4.408 1.341 1.00 83.94 99 LYS A N 1
ATOM 816 C CA . LYS A 1 99 ? 16.236 -5.108 0.274 1.00 83.94 99 LYS A CA 1
ATOM 817 C C . LYS A 1 99 ? 14.855 -5.457 0.792 1.00 83.94 99 LYS A C 1
ATOM 819 O O . LYS A 1 99 ? 14.758 -6.165 1.791 1.00 83.94 99 LYS A O 1
ATOM 824 N N . ARG A 1 100 ? 13.807 -5.000 0.110 1.00 90.06 100 ARG A N 1
ATOM 825 C CA . ARG A 1 100 ? 12.439 -5.180 0.599 1.00 90.06 100 ARG A CA 1
ATOM 826 C C . ARG A 1 100 ? 11.588 -6.050 -0.314 1.00 90.06 100 ARG A C 1
ATOM 828 O O . ARG A 1 100 ? 11.623 -5.923 -1.537 1.00 90.06 100 ARG A O 1
ATOM 835 N N . PHE A 1 101 ? 10.797 -6.908 0.316 1.00 93.81 101 PHE A N 1
ATOM 836 C CA . PHE A 1 101 ? 9.778 -7.734 -0.313 1.00 93.81 101 PHE A CA 1
ATOM 837 C C . PHE A 1 101 ? 8.439 -7.303 0.274 1.00 93.81 101 PHE A C 1
ATOM 839 O O . PHE A 1 101 ? 8.279 -7.301 1.493 1.00 93.81 101 PHE A O 1
ATOM 846 N N . LEU A 1 102 ? 7.494 -6.897 -0.571 1.00 94.12 102 LEU A N 1
ATOM 847 C CA . LEU A 1 102 ? 6.158 -6.527 -0.110 1.00 94.12 102 LEU A CA 1
ATOM 848 C C . LEU A 1 102 ? 5.128 -7.540 -0.588 1.00 94.12 102 LEU A C 1
ATOM 850 O O . LEU A 1 102 ? 5.001 -7.798 -1.784 1.00 94.12 102 LEU A O 1
ATOM 854 N N . PHE A 1 103 ? 4.361 -8.057 0.367 1.00 94.50 103 PHE A N 1
ATOM 855 C CA . PHE A 1 103 ? 3.125 -8.784 0.132 1.00 94.50 103 PHE A CA 1
ATOM 856 C C . PHE A 1 103 ? 1.985 -7.973 0.737 1.00 94.50 103 PHE A C 1
ATOM 858 O O . PHE A 1 103 ? 1.979 -7.716 1.937 1.00 94.50 103 PHE A O 1
ATOM 865 N N . ILE A 1 104 ? 1.058 -7.513 -0.102 1.00 93.94 104 ILE A N 1
ATOM 866 C CA . ILE A 1 104 ? -0.009 -6.601 0.319 1.00 93.94 104 ILE A CA 1
ATOM 867 C C . ILE A 1 104 ? -1.338 -7.331 0.205 1.00 93.94 104 ILE A C 1
ATOM 869 O O . ILE A 1 104 ? -1.735 -7.712 -0.894 1.00 93.94 104 ILE A O 1
ATOM 873 N N . GLN A 1 105 ? -2.039 -7.473 1.330 1.00 96.25 105 GLN A N 1
ATOM 874 C CA . GLN A 1 105 ? -3.339 -8.135 1.408 1.00 96.25 105 GLN A CA 1
ATOM 875 C C . GLN A 1 105 ? -4.441 -7.112 1.706 1.00 96.25 105 GLN A C 1
ATOM 877 O O . GLN A 1 105 ? -4.964 -7.028 2.815 1.00 96.25 105 GLN A O 1
ATOM 882 N N . LEU A 1 106 ? -4.773 -6.300 0.700 1.00 98.06 106 LEU A N 1
ATOM 883 C CA . LEU A 1 106 ? -5.763 -5.225 0.788 1.00 98.06 106 LEU A CA 1
ATOM 884 C C . LEU A 1 106 ? -6.741 -5.330 -0.395 1.00 98.06 106 LEU A C 1
ATOM 886 O O . LEU A 1 106 ? -6.559 -4.665 -1.417 1.00 98.06 106 LEU A O 1
ATOM 890 N N . PRO A 1 107 ? -7.813 -6.136 -0.283 1.00 97.88 107 PRO A N 1
ATOM 891 C CA . PRO A 1 107 ? -8.677 -6.474 -1.419 1.00 97.88 107 PRO A CA 1
ATOM 892 C C . PRO A 1 107 ? -9.478 -5.289 -1.978 1.00 97.88 107 PRO A C 1
ATOM 894 O O . PRO A 1 107 ? -10.079 -5.393 -3.050 1.00 97.88 107 PRO A O 1
ATOM 897 N N . LEU A 1 108 ? -9.509 -4.171 -1.249 1.00 98.56 108 LEU A N 1
ATOM 898 C CA . LEU A 1 108 ? -10.162 -2.923 -1.637 1.00 98.56 108 LEU A CA 1
ATOM 899 C C . LEU A 1 108 ? -9.178 -1.845 -2.116 1.00 98.56 108 LEU A C 1
ATOM 901 O O . LEU A 1 108 ? -9.628 -0.750 -2.442 1.00 98.56 108 LEU A O 1
ATOM 905 N N . LEU A 1 109 ? -7.877 -2.147 -2.198 1.00 98.75 109 LEU A N 1
ATOM 906 C CA . LEU A 1 109 ? -6.867 -1.190 -2.635 1.00 98.75 109 LEU A CA 1
ATOM 907 C C . LEU A 1 109 ? -7.063 -0.828 -4.112 1.00 98.75 109 LEU A C 1
ATOM 909 O O . LEU A 1 109 ? -7.115 -1.700 -4.978 1.00 98.75 109 LEU A O 1
ATOM 913 N N . GLU A 1 110 ? -7.153 0.469 -4.391 1.00 98.62 110 GLU A N 1
ATOM 914 C CA . GLU A 1 110 ? -7.353 1.027 -5.731 1.00 98.62 110 GLU A CA 1
ATOM 915 C C . GLU A 1 110 ? -6.079 1.727 -6.230 1.00 98.62 110 GLU A C 1
ATOM 917 O O . GLU A 1 110 ? -5.781 1.695 -7.426 1.00 98.62 110 GLU A O 1
ATOM 922 N N . THR A 1 111 ? -5.296 2.325 -5.325 1.00 98.62 111 THR A N 1
ATOM 923 C CA . THR A 1 111 ? -4.040 3.018 -5.643 1.00 98.62 111 THR A CA 1
ATOM 924 C C . THR A 1 111 ? -2.901 2.553 -4.744 1.00 98.62 111 THR A C 1
ATOM 926 O O . THR A 1 111 ? -2.987 2.665 -3.521 1.00 98.62 111 THR A O 1
ATOM 929 N N . LEU A 1 112 ? -1.806 2.109 -5.366 1.00 98.62 112 LEU A N 1
ATOM 930 C CA . LEU A 1 112 ? -0.566 1.727 -4.696 1.00 98.62 112 LEU A CA 1
ATOM 931 C C . LEU A 1 112 ? 0.609 2.536 -5.244 1.00 98.62 112 LEU A C 1
ATOM 933 O O . LEU A 1 112 ? 0.897 2.509 -6.442 1.00 98.62 112 LEU A O 1
ATOM 937 N N . LEU A 1 113 ? 1.311 3.232 -4.355 1.00 98.50 113 LEU A N 1
ATOM 938 C CA . LEU A 1 113 ? 2.512 3.998 -4.678 1.00 98.50 113 LEU A CA 1
ATOM 939 C C . LEU A 1 113 ? 3.683 3.466 -3.853 1.00 98.50 113 LEU A C 1
ATOM 941 O O . LEU A 1 113 ? 3.595 3.381 -2.639 1.00 98.50 113 LEU A O 1
ATOM 945 N N . CYS A 1 114 ? 4.788 3.116 -4.489 1.00 96.62 114 CYS A N 1
ATOM 946 C CA . CYS A 1 114 ? 5.978 2.574 -3.831 1.00 96.62 114 CYS A CA 1
ATOM 947 C C . CYS A 1 114 ? 7.252 3.004 -4.572 1.00 96.62 114 CYS A C 1
ATOM 949 O O . CYS A 1 114 ? 8.133 2.203 -4.876 1.00 96.62 114 CYS A O 1
ATOM 951 N N . ILE A 1 115 ? 7.327 4.296 -4.896 1.00 95.69 115 ILE A N 1
ATOM 952 C CA . ILE A 1 115 ? 8.405 4.906 -5.683 1.00 95.69 115 ILE A CA 1
ATOM 953 C C . ILE A 1 115 ? 9.704 4.921 -4.874 1.00 95.69 115 ILE A C 1
ATOM 955 O O . ILE A 1 115 ? 9.715 5.452 -3.766 1.00 95.69 115 ILE A O 1
ATOM 959 N N . ASN A 1 116 ? 10.795 4.398 -5.440 1.00 94.38 116 ASN A N 1
ATOM 960 C CA . ASN A 1 116 ? 12.130 4.426 -4.826 1.00 94.38 116 ASN A CA 1
ATOM 961 C C . ASN A 1 116 ? 12.159 3.922 -3.367 1.00 94.38 116 ASN A C 1
ATOM 963 O O . ASN A 1 116 ? 12.744 4.543 -2.477 1.00 94.38 116 ASN A O 1
ATOM 967 N N . THR A 1 117 ? 11.513 2.779 -3.122 1.00 94.00 117 THR A N 1
ATOM 968 C CA . THR A 1 117 ? 11.406 2.162 -1.786 1.00 94.00 117 THR A CA 1
ATOM 969 C C . THR A 1 117 ? 12.327 0.951 -1.600 1.00 94.00 117 THR A C 1
ATOM 971 O O . THR A 1 117 ? 12.298 0.313 -0.550 1.00 94.00 117 THR A O 1
ATOM 974 N N . GLY A 1 118 ? 13.181 0.646 -2.586 1.00 94.25 118 GLY A N 1
ATOM 975 C CA . GLY A 1 118 ? 14.158 -0.449 -2.511 1.00 94.25 118 GLY A CA 1
ATOM 976 C C . GLY A 1 118 ? 13.546 -1.842 -2.694 1.00 94.25 118 GLY A C 1
ATOM 977 O O . GLY A 1 118 ? 14.082 -2.827 -2.179 1.00 94.25 118 GLY A O 1
ATOM 978 N N . LEU A 1 119 ? 12.412 -1.939 -3.396 1.00 95.00 119 LEU A N 1
ATOM 979 C CA . LEU A 1 119 ? 11.726 -3.217 -3.599 1.00 95.00 119 LEU A CA 1
ATOM 980 C C . LEU A 1 119 ? 12.523 -4.146 -4.513 1.00 95.00 119 LEU A C 1
ATOM 982 O O . LEU A 1 119 ? 12.947 -3.733 -5.587 1.00 95.00 119 LEU A O 1
ATOM 986 N N . ARG A 1 120 ? 12.659 -5.411 -4.110 1.00 95.75 120 ARG A N 1
ATOM 987 C CA . ARG A 1 120 ? 13.131 -6.516 -4.962 1.00 95.75 120 ARG A CA 1
ATOM 988 C C . ARG A 1 120 ? 12.002 -7.412 -5.446 1.00 95.75 120 ARG A C 1
ATOM 990 O O . ARG A 1 120 ? 12.113 -7.986 -6.520 1.00 95.75 120 ARG A O 1
ATOM 997 N N . ALA A 1 121 ? 10.922 -7.502 -4.675 1.00 96.31 121 ALA A N 1
ATOM 998 C CA . ALA A 1 121 ? 9.693 -8.144 -5.113 1.00 96.31 121 ALA A CA 1
ATOM 999 C C . ALA A 1 121 ? 8.474 -7.375 -4.609 1.00 96.31 121 ALA A C 1
ATOM 1001 O O . ALA A 1 121 ? 8.470 -6.828 -3.499 1.00 96.31 121 ALA A O 1
ATOM 1002 N N . LEU A 1 122 ? 7.430 -7.386 -5.428 1.00 97.38 122 LEU A N 1
ATOM 1003 C CA . LEU A 1 122 ? 6.133 -6.811 -5.123 1.00 97.38 122 LEU A CA 1
ATOM 1004 C C . LEU A 1 122 ? 5.052 -7.820 -5.507 1.00 97.38 122 LEU A C 1
ATOM 1006 O O . LEU A 1 122 ? 4.779 -8.027 -6.684 1.00 97.38 122 LEU A O 1
ATOM 1010 N N . ASN A 1 123 ? 4.440 -8.451 -4.509 1.00 97.62 123 ASN A N 1
ATOM 1011 C CA . ASN A 1 123 ? 3.375 -9.420 -4.722 1.00 97.62 123 ASN A CA 1
ATOM 1012 C C . ASN A 1 123 ? 2.006 -8.723 -4.670 1.00 97.62 123 ASN A C 1
ATOM 1014 O O . ASN A 1 123 ? 1.593 -8.202 -3.630 1.00 97.62 123 ASN A O 1
ATOM 1018 N N . LEU A 1 124 ? 1.309 -8.749 -5.810 1.00 98.00 124 LEU A N 1
ATOM 1019 C CA . LEU A 1 124 ? 0.045 -8.051 -6.053 1.00 98.00 124 LEU A CA 1
ATOM 1020 C C . LEU A 1 124 ? -1.195 -8.961 -5.962 1.00 98.00 124 LEU A C 1
ATOM 1022 O O . LEU A 1 124 ? -2.311 -8.503 -6.210 1.00 98.00 124 LEU A O 1
ATOM 1026 N N . LYS A 1 125 ? -1.042 -10.236 -5.570 1.00 97.56 125 LYS A N 1
ATOM 1027 C CA . LYS A 1 125 ? -2.157 -11.204 -5.487 1.00 97.56 125 LYS A CA 1
ATOM 1028 C C . LYS A 1 125 ? -3.273 -10.759 -4.538 1.00 97.56 125 LYS A C 1
ATOM 1030 O O . LYS A 1 125 ? -4.435 -11.097 -4.745 1.00 97.56 125 LYS A O 1
ATOM 1035 N N . GLY A 1 126 ? -2.927 -9.982 -3.515 1.00 97.50 126 GLY A N 1
ATOM 1036 C CA . GLY A 1 126 ? -3.857 -9.493 -2.503 1.00 97.50 126 GLY A CA 1
ATOM 1037 C C . GLY A 1 126 ? -4.571 -8.183 -2.816 1.00 97.50 126 GLY A C 1
ATOM 1038 O O . GLY A 1 126 ? -5.318 -7.689 -1.970 1.00 97.50 126 GLY A O 1
ATOM 1039 N N . VAL A 1 127 ? -4.358 -7.603 -4.002 1.00 98.44 127 VAL A N 1
ATOM 1040 C CA . VAL A 1 127 ? -4.916 -6.294 -4.388 1.00 98.44 127 VAL A CA 1
ATOM 1041 C C . VAL A 1 127 ? -5.696 -6.344 -5.716 1.00 98.44 127 VAL A C 1
ATOM 1043 O O . VAL A 1 127 ? -5.489 -5.501 -6.584 1.00 98.44 127 VAL A O 1
ATOM 1046 N N . PRO A 1 128 ? -6.656 -7.273 -5.908 1.00 98.25 128 PRO A N 1
ATOM 1047 C CA . PRO A 1 128 ? -7.321 -7.511 -7.200 1.00 98.25 128 PRO A CA 1
ATOM 1048 C C . PRO A 1 128 ? -8.134 -6.327 -7.754 1.00 98.25 128 PRO A C 1
ATOM 1050 O O . PRO A 1 128 ? -8.585 -6.349 -8.902 1.00 98.25 128 PRO A O 1
ATOM 1053 N N . ARG A 1 129 ? -8.371 -5.291 -6.941 1.00 98.56 129 ARG A N 1
ATOM 1054 C CA . ARG A 1 129 ? -9.077 -4.066 -7.339 1.00 98.56 129 ARG A CA 1
ATOM 1055 C C . ARG A 1 129 ? -8.149 -2.927 -7.755 1.00 98.56 129 ARG A C 1
ATOM 1057 O O . ARG A 1 129 ? -8.665 -1.855 -8.063 1.00 98.56 129 ARG A O 1
ATOM 1064 N N . LEU A 1 130 ? -6.836 -3.154 -7.804 1.00 98.75 130 LEU A N 1
ATOM 1065 C CA . LEU A 1 130 ? -5.864 -2.112 -8.108 1.00 98.75 130 LEU A CA 1
ATOM 1066 C C . LEU A 1 130 ? -6.132 -1.488 -9.484 1.00 98.75 130 LEU A C 1
ATOM 1068 O O . LEU A 1 130 ? -6.277 -2.184 -10.488 1.00 98.75 130 LEU A O 1
ATOM 1072 N N . VAL A 1 131 ? -6.201 -0.159 -9.512 1.00 98.56 131 VAL A N 1
ATOM 1073 C CA . VAL A 1 131 ? -6.453 0.653 -10.711 1.00 98.56 131 VAL A CA 1
ATOM 1074 C C . VAL A 1 131 ? -5.200 1.430 -11.106 1.00 98.56 131 VAL A C 1
ATOM 1076 O O . VAL A 1 131 ? -4.942 1.617 -12.295 1.00 98.56 131 VAL A O 1
ATOM 1079 N N . ALA A 1 132 ? -4.397 1.853 -10.127 1.00 98.50 132 ALA A N 1
ATOM 1080 C CA . ALA A 1 132 ? -3.196 2.642 -10.361 1.00 98.50 132 ALA A CA 1
ATOM 1081 C C . ALA A 1 132 ? -1.998 2.134 -9.543 1.00 98.50 132 ALA A C 1
ATOM 1083 O O . ALA A 1 132 ? -2.070 2.056 -8.315 1.00 98.50 132 ALA A O 1
ATOM 1084 N N . LEU A 1 133 ? -0.880 1.865 -10.223 1.00 98.69 133 LEU A N 1
ATOM 1085 C CA . LEU A 1 133 ? 0.376 1.405 -9.628 1.00 98.69 133 LEU A CA 1
ATOM 1086 C C . LEU A 1 133 ? 1.543 2.320 -10.021 1.00 98.69 133 LEU A C 1
ATOM 1088 O O . LEU A 1 133 ? 1.825 2.499 -11.204 1.00 98.69 133 LEU A O 1
ATOM 1092 N N . ARG A 1 134 ? 2.258 2.867 -9.029 1.00 98.25 134 ARG A N 1
ATOM 1093 C CA . ARG A 1 134 ? 3.610 3.426 -9.219 1.00 98.25 134 ARG A CA 1
ATOM 1094 C C . ARG A 1 134 ? 4.614 2.603 -8.435 1.00 98.25 134 ARG A C 1
ATOM 1096 O O . ARG A 1 134 ? 4.588 2.646 -7.210 1.00 98.25 134 ARG A O 1
ATOM 1103 N N . CYS A 1 135 ? 5.519 1.930 -9.125 1.00 98.06 135 CYS A N 1
ATOM 1104 C CA . CYS A 1 135 ? 6.594 1.137 -8.528 1.00 98.06 135 CYS A CA 1
ATOM 1105 C C . CYS A 1 135 ? 7.955 1.398 -9.195 1.00 98.06 135 CYS A C 1
ATOM 1107 O O . CYS A 1 135 ? 8.850 0.558 -9.111 1.00 98.06 135 CYS A O 1
ATOM 1109 N N . HIS A 1 136 ? 8.126 2.546 -9.857 1.00 97.69 136 HIS A N 1
ATOM 1110 C CA . HIS A 1 136 ? 9.386 2.911 -10.502 1.00 97.69 136 HIS A CA 1
ATOM 1111 C C . HIS A 1 136 ? 10.511 3.235 -9.504 1.00 97.69 136 HIS A C 1
ATOM 1113 O O . HIS A 1 136 ? 10.255 3.597 -8.348 1.00 97.69 136 HIS A O 1
ATOM 1119 N N . GLY A 1 137 ? 11.759 3.126 -9.962 1.00 96.19 137 GLY A N 1
ATOM 1120 C CA . GLY A 1 137 ? 12.955 3.400 -9.158 1.00 96.19 137 GLY A CA 1
ATOM 1121 C C . GLY A 1 137 ? 13.263 2.312 -8.126 1.00 96.19 137 GLY A C 1
ATOM 1122 O O . GLY A 1 137 ? 13.812 2.607 -7.066 1.00 96.19 137 GLY A O 1
ATOM 1123 N N . ASN A 1 138 ? 12.857 1.071 -8.388 1.00 96.69 138 ASN A N 1
ATOM 1124 C CA . ASN A 1 138 ? 13.096 -0.074 -7.513 1.00 96.69 138 ASN A CA 1
ATOM 1125 C C . ASN A 1 138 ? 14.068 -1.074 -8.177 1.00 96.69 138 ASN A C 1
ATOM 1127 O O . ASN A 1 138 ? 14.779 -0.752 -9.123 1.00 96.69 138 ASN A O 1
ATOM 1131 N N . GLN A 1 139 ? 14.176 -2.279 -7.623 1.00 96.75 139 GLN A N 1
ATOM 1132 C CA . GLN A 1 139 ? 15.042 -3.365 -8.093 1.00 96.75 139 GLN A CA 1
ATOM 1133 C C . GLN A 1 139 ? 14.204 -4.610 -8.421 1.00 96.75 139 GLN A C 1
ATOM 1135 O O . GLN A 1 139 ? 14.635 -5.736 -8.170 1.00 96.75 139 GLN A O 1
ATOM 1140 N N . LEU A 1 140 ? 12.976 -4.409 -8.914 1.00 97.81 140 LEU A N 1
ATOM 1141 C CA . LEU A 1 140 ? 12.097 -5.505 -9.311 1.00 97.81 140 LEU A CA 1
ATOM 1142 C C . LEU A 1 140 ? 12.689 -6.199 -10.539 1.00 97.81 140 LEU A C 1
ATOM 1144 O O . LEU A 1 140 ? 12.994 -5.527 -11.524 1.00 97.81 140 LEU A O 1
ATOM 1148 N N . THR A 1 141 ? 12.836 -7.521 -10.477 1.00 97.62 141 THR A N 1
ATOM 1149 C CA . THR A 1 141 ? 13.253 -8.360 -11.617 1.00 97.62 141 THR A CA 1
ATOM 1150 C C . THR A 1 141 ? 12.066 -8.956 -12.369 1.00 97.62 141 THR A C 1
ATOM 1152 O O . THR A 1 141 ? 12.185 -9.321 -13.534 1.00 97.62 141 THR A O 1
ATOM 1155 N N . GLU A 1 142 ? 10.916 -9.018 -11.703 1.00 97.81 142 GLU A N 1
ATOM 1156 C CA . GLU A 1 142 ? 9.635 -9.472 -12.233 1.00 97.81 142 GLU A CA 1
ATOM 1157 C C . GLU A 1 142 ? 8.509 -8.575 -11.705 1.00 97.81 142 GLU A C 1
ATOM 1159 O O . GLU A 1 142 ? 8.611 -7.988 -10.620 1.00 97.81 142 GLU A O 1
ATOM 1164 N N . LEU A 1 143 ? 7.429 -8.466 -12.477 1.00 98.19 143 LEU A N 1
ATOM 1165 C CA . LEU A 1 143 ? 6.208 -7.782 -12.070 1.00 98.19 143 LEU A CA 1
ATOM 1166 C C . LEU A 1 143 ? 4.998 -8.503 -12.674 1.00 98.19 143 LEU A C 1
ATOM 1168 O O . LEU A 1 143 ? 4.620 -8.254 -13.815 1.00 98.19 143 LEU A O 1
ATOM 1172 N N . ASP A 1 144 ? 4.395 -9.396 -11.891 1.0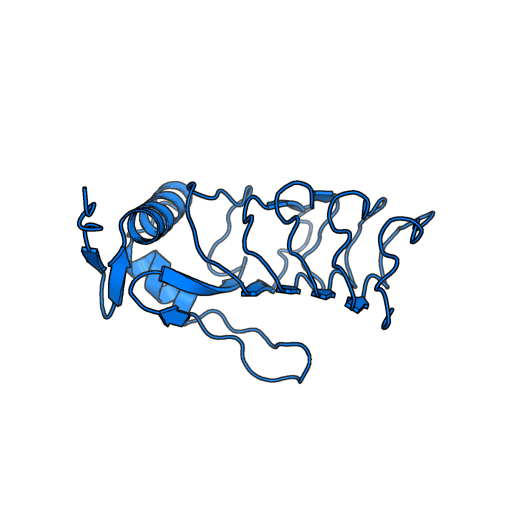0 98.25 144 ASP A N 1
ATOM 1173 C CA . ASP A 1 144 ? 3.205 -10.150 -12.293 1.00 98.25 144 ASP A CA 1
ATOM 1174 C C . ASP A 1 144 ? 1.939 -9.278 -12.195 1.00 98.25 144 ASP A C 1
ATOM 1176 O O . ASP A 1 144 ? 1.514 -8.873 -11.107 1.00 98.25 144 ASP A O 1
ATOM 1180 N N . LEU A 1 145 ? 1.329 -8.993 -13.348 1.00 98.44 145 LEU A N 1
ATOM 1181 C CA . LEU A 1 145 ? 0.098 -8.207 -13.467 1.00 98.44 145 LEU A CA 1
ATOM 1182 C C . LEU A 1 145 ? -1.173 -9.073 -13.579 1.00 98.44 145 LEU A C 1
ATOM 1184 O O . LEU A 1 145 ? -2.278 -8.526 -13.610 1.00 98.44 145 LEU A O 1
ATOM 1188 N N . SER A 1 146 ? -1.050 -10.407 -13.605 1.00 98.25 146 SER A N 1
ATOM 1189 C CA . SER A 1 146 ? -2.156 -11.353 -13.854 1.00 98.25 146 SER A CA 1
ATOM 1190 C C . SER A 1 146 ? -3.318 -11.230 -12.865 1.00 98.25 146 SER A C 1
ATOM 1192 O O . SER A 1 146 ? -4.475 -11.489 -13.200 1.00 98.25 146 SER A O 1
ATOM 1194 N N . CYS A 1 147 ? -3.024 -10.784 -11.644 1.00 97.81 147 CYS A N 1
ATOM 1195 C CA . CYS A 1 147 ? -3.991 -10.692 -10.555 1.00 97.81 147 CYS A CA 1
ATOM 1196 C C . CYS A 1 147 ? -4.690 -9.327 -10.454 1.00 97.81 147 CYS A C 1
ATOM 1198 O O . CYS A 1 147 ? -5.554 -9.157 -9.594 1.00 97.81 147 CYS A O 1
ATOM 1200 N N . ILE A 1 148 ? -4.349 -8.356 -11.309 1.00 98.44 148 ILE A N 1
ATOM 1201 C CA . ILE A 1 148 ? -4.873 -6.980 -11.244 1.00 98.44 148 ILE A CA 1
ATOM 1202 C C . ILE A 1 148 ? -5.470 -6.497 -12.579 1.00 98.44 148 ILE A C 1
ATOM 1204 O O . ILE A 1 148 ? -5.102 -5.436 -13.085 1.00 98.44 148 ILE A O 1
ATOM 1208 N N . PRO A 1 149 ? -6.485 -7.191 -13.133 1.00 98.19 149 PRO A N 1
ATOM 1209 C CA . PRO A 1 149 ? -7.025 -6.922 -14.475 1.00 98.19 149 PRO A CA 1
ATOM 1210 C C . PRO A 1 149 ? -7.747 -5.570 -14.625 1.00 98.19 149 PRO A C 1
ATOM 1212 O O . PRO A 1 149 ? -8.212 -5.209 -15.709 1.00 98.19 149 PRO A O 1
ATOM 1215 N N . ARG A 1 150 ? -7.904 -4.818 -13.529 1.00 98.31 150 ARG A N 1
ATOM 1216 C CA . ARG A 1 150 ? -8.504 -3.475 -13.510 1.00 98.31 150 ARG A CA 1
ATOM 1217 C C . ARG A 1 150 ? -7.476 -2.352 -13.642 1.00 98.31 150 ARG A C 1
ATOM 1219 O O . ARG A 1 150 ? -7.894 -1.196 -13.741 1.00 98.31 150 ARG A O 1
ATOM 1226 N N . LEU A 1 151 ? -6.182 -2.675 -13.644 1.00 98.69 151 LEU A N 1
ATOM 1227 C CA . LEU A 1 151 ? -5.116 -1.690 -13.736 1.00 98.69 151 LEU A CA 1
ATOM 1228 C C . LEU A 1 151 ? -5.276 -0.864 -15.018 1.00 98.69 151 LEU A C 1
ATOM 1230 O O . LEU A 1 151 ? -5.395 -1.411 -16.112 1.00 98.69 151 LEU A O 1
ATOM 1234 N N . ASN A 1 152 ? -5.297 0.460 -14.869 1.00 98.25 152 ASN A N 1
ATOM 1235 C CA . ASN A 1 152 ? -5.402 1.397 -15.987 1.00 98.25 152 ASN A CA 1
ATOM 1236 C C . ASN A 1 152 ? -4.230 2.389 -16.066 1.00 98.25 152 ASN A C 1
ATOM 1238 O O . ASN A 1 152 ? -4.018 3.005 -17.112 1.00 98.25 152 ASN A O 1
ATOM 1242 N N . LYS A 1 153 ? -3.452 2.514 -14.984 1.00 98.38 153 LYS A N 1
ATOM 1243 C CA . LYS A 1 153 ? -2.255 3.353 -14.885 1.00 98.38 153 LYS A CA 1
ATOM 1244 C C . LYS A 1 153 ? -1.120 2.564 -14.245 1.00 98.38 153 LYS A C 1
ATOM 1246 O O . LYS A 1 153 ? -1.228 2.177 -13.081 1.00 98.38 153 LYS A O 1
ATOM 1251 N N . LEU A 1 154 ? -0.022 2.406 -14.967 1.00 98.56 154 LEU A N 1
ATOM 1252 C CA . LEU A 1 154 ? 1.208 1.787 -14.490 1.00 98.56 154 LEU A CA 1
ATOM 1253 C C . LEU A 1 154 ? 2.361 2.777 -14.665 1.00 98.56 154 LEU A C 1
ATOM 1255 O O . LEU A 1 154 ? 2.406 3.474 -15.662 1.00 98.56 154 LEU A O 1
ATOM 1259 N N . LEU A 1 155 ? 3.258 2.873 -13.686 1.00 98.25 155 LEU A N 1
ATOM 1260 C CA . LEU A 1 155 ? 4.593 3.454 -13.850 1.00 98.25 155 LEU A CA 1
ATOM 1261 C C . LEU A 1 155 ? 5.591 2.533 -13.147 1.00 98.25 155 LEU A C 1
ATOM 1263 O O . LEU A 1 155 ? 5.668 2.541 -11.913 1.00 98.25 155 LEU A O 1
ATOM 1267 N N . CYS A 1 156 ? 6.341 1.756 -13.923 1.00 98.25 156 CYS A N 1
ATOM 1268 C CA . CYS A 1 156 ? 7.284 0.748 -13.424 1.00 98.25 156 CYS A CA 1
ATOM 1269 C C . CYS A 1 156 ? 8.696 0.867 -14.023 1.00 98.25 156 CYS A C 1
ATOM 1271 O O . CYS A 1 156 ? 9.481 -0.071 -13.902 1.00 98.25 156 CYS A O 1
ATOM 1273 N N . TYR A 1 157 ? 9.028 2.001 -14.649 1.00 97.69 157 TYR A N 1
ATOM 1274 C CA . TYR A 1 157 ? 10.370 2.286 -15.172 1.00 97.69 157 TYR A CA 1
ATOM 1275 C C . TYR A 1 157 ? 11.440 2.296 -14.060 1.00 97.69 157 TYR A C 1
ATOM 1277 O O . TYR A 1 157 ? 11.112 2.231 -12.877 1.00 97.69 157 TYR A O 1
ATOM 1285 N N . ASP A 1 158 ? 12.724 2.351 -14.414 1.00 97.38 158 ASP A N 1
ATOM 1286 C CA . ASP A 1 158 ? 13.838 2.285 -13.450 1.00 97.38 158 ASP A CA 1
ATOM 1287 C C . ASP A 1 158 ? 13.715 1.088 -12.486 1.00 97.38 158 ASP A C 1
ATOM 1289 O O . ASP A 1 158 ? 13.780 1.222 -11.264 1.00 97.38 158 ASP A O 1
ATOM 1293 N N . ASN A 1 159 ? 13.471 -0.085 -13.065 1.00 98.06 159 ASN A N 1
ATOM 1294 C CA . ASN A 1 159 ? 13.547 -1.395 -12.422 1.00 98.06 159 ASN A CA 1
ATOM 1295 C C . ASN A 1 159 ? 14.518 -2.290 -13.211 1.00 98.06 159 ASN A C 1
ATOM 1297 O O . ASN A 1 159 ? 15.159 -1.837 -14.156 1.00 98.06 159 ASN A O 1
ATOM 1301 N N . GLN A 1 160 ? 14.627 -3.563 -12.834 1.00 97.69 160 GLN A N 1
ATOM 1302 C CA . GLN A 1 160 ? 15.464 -4.574 -13.494 1.00 97.69 160 GLN A CA 1
ATOM 1303 C C . GLN A 1 160 ? 14.596 -5.630 -14.201 1.00 97.69 160 GLN A C 1
ATOM 1305 O O . GLN A 1 160 ? 14.939 -6.810 -14.221 1.00 97.69 160 GLN A O 1
ATOM 1310 N N . LEU A 1 161 ? 13.436 -5.213 -14.725 1.00 98.00 161 LEU A N 1
ATOM 1311 C CA . LEU A 1 161 ? 12.492 -6.099 -15.406 1.00 98.00 161 LEU A CA 1
ATOM 1312 C C . LEU A 1 161 ? 13.082 -6.546 -16.748 1.00 98.00 161 LEU A C 1
ATOM 1314 O O . LEU A 1 161 ? 13.440 -5.703 -17.569 1.00 98.00 161 LEU A O 1
ATOM 1318 N N . ASN A 1 162 ? 13.147 -7.857 -16.978 1.00 94.69 162 ASN A N 1
ATOM 1319 C CA . ASN A 1 162 ? 13.558 -8.411 -18.275 1.00 94.69 162 ASN A CA 1
ATOM 1320 C C . ASN A 1 162 ? 12.414 -8.377 -19.295 1.00 94.69 162 ASN A C 1
ATOM 1322 O O . ASN A 1 162 ? 12.629 -8.148 -20.482 1.00 94.69 162 ASN A O 1
ATOM 1326 N N . GLU A 1 163 ? 11.195 -8.599 -18.812 1.00 96.50 163 GLU A N 1
ATOM 1327 C CA . GLU A 1 163 ? 9.966 -8.612 -19.592 1.00 96.50 163 GLU A CA 1
ATOM 1328 C C . GLU A 1 163 ? 8.813 -8.056 -18.754 1.00 96.50 163 GLU A C 1
ATOM 1330 O O . GLU A 1 163 ? 8.875 -8.006 -17.521 1.00 96.50 163 GLU A O 1
ATOM 1335 N N . LEU A 1 164 ? 7.758 -7.618 -19.436 1.00 97.69 164 LEU A N 1
ATOM 1336 C CA . LEU A 1 164 ? 6.527 -7.168 -18.807 1.00 97.69 164 LEU A CA 1
ATOM 1337 C C . LEU A 1 164 ? 5.345 -7.607 -19.669 1.00 97.69 164 LEU A C 1
ATOM 1339 O O . LEU A 1 164 ? 5.118 -7.048 -20.742 1.00 97.69 164 LEU A O 1
ATOM 1343 N N . ASP A 1 165 ? 4.591 -8.596 -19.192 1.00 97.88 165 ASP A N 1
ATOM 1344 C CA . ASP A 1 165 ? 3.380 -9.050 -19.870 1.00 97.88 165 ASP A CA 1
ATOM 1345 C C . ASP A 1 165 ? 2.187 -8.145 -19.527 1.00 97.88 165 ASP A C 1
ATOM 1347 O O . ASP A 1 165 ? 1.699 -8.099 -18.395 1.00 97.88 165 ASP A O 1
ATOM 1351 N N . LEU A 1 166 ? 1.705 -7.421 -20.536 1.00 98.06 166 LEU A N 1
ATOM 1352 C CA . LEU A 1 166 ? 0.554 -6.524 -20.433 1.00 98.06 166 LEU A CA 1
ATOM 1353 C C . LEU A 1 166 ? -0.770 -7.191 -20.845 1.00 98.06 166 LEU A C 1
ATOM 1355 O O . LEU A 1 166 ? -1.823 -6.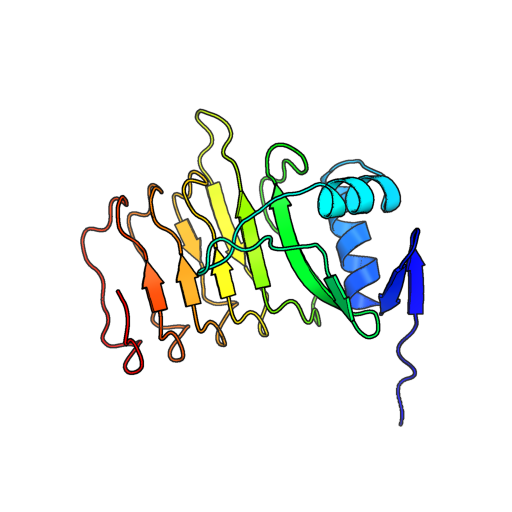562 -20.730 1.00 98.06 166 LEU A O 1
ATOM 1359 N N . SER A 1 167 ? -0.753 -8.450 -21.302 1.00 98.06 167 SER A N 1
ATOM 1360 C CA . SER A 1 167 ? -1.939 -9.167 -21.799 1.00 98.06 167 SER A CA 1
ATOM 1361 C C . SER A 1 167 ? -3.051 -9.294 -20.747 1.00 98.06 167 SER A C 1
ATOM 1363 O O . SER A 1 167 ? -4.240 -9.319 -21.073 1.00 98.06 167 SER A O 1
ATOM 1365 N N . HIS A 1 168 ? -2.674 -9.284 -19.468 1.00 97.75 168 HIS A N 1
ATOM 1366 C CA . HIS A 1 168 ? -3.584 -9.382 -18.333 1.00 97.75 168 HIS A CA 1
ATOM 1367 C C . HIS A 1 168 ? -4.216 -8.054 -17.892 1.00 97.75 168 HIS A C 1
ATOM 1369 O O . HIS A 1 168 ? -5.126 -8.059 -17.060 1.00 97.75 168 HIS A O 1
ATOM 1375 N N . VAL A 1 169 ? -3.781 -6.916 -18.444 1.00 98.00 169 VAL A N 1
ATOM 1376 C CA . VAL A 1 169 ? -4.271 -5.574 -18.083 1.00 98.00 169 VAL A CA 1
ATOM 1377 C C . VAL A 1 169 ? -4.873 -4.848 -19.295 1.00 98.00 169 VAL A C 1
ATOM 1379 O O . VAL A 1 169 ? -4.419 -3.769 -19.673 1.00 98.00 169 VAL A O 1
ATOM 1382 N N . PRO A 1 170 ? -5.961 -5.370 -19.898 1.00 97.44 170 PRO A N 1
ATOM 1383 C CA . PRO A 1 170 ? -6.525 -4.836 -21.146 1.00 97.44 170 PRO A CA 1
ATOM 1384 C C . PRO A 1 170 ? -7.114 -3.421 -21.018 1.00 97.44 170 PRO A C 1
ATOM 1386 O O . PRO A 1 170 ? -7.500 -2.815 -22.013 1.00 97.44 170 PRO A O 1
ATOM 1389 N N . LYS A 1 171 ? -7.226 -2.892 -19.791 1.00 96.88 171 LYS A N 1
ATOM 1390 C CA . LYS A 1 171 ? -7.715 -1.537 -19.494 1.00 96.88 171 LYS A CA 1
ATOM 1391 C C . LYS A 1 171 ? -6.590 -0.517 -19.306 1.00 96.88 171 LYS A C 1
ATOM 1393 O O . LYS A 1 171 ? -6.879 0.622 -18.930 1.00 96.88 171 LYS A O 1
ATOM 1398 N N . LEU A 1 172 ? -5.333 -0.908 -19.522 1.00 97.81 172 LEU A N 1
ATOM 1399 C CA . LEU A 1 172 ? -4.185 -0.019 -19.398 1.00 97.81 172 LEU A CA 1
ATOM 1400 C C . LEU A 1 172 ? -4.266 1.102 -20.439 1.00 97.81 172 LEU A C 1
ATOM 1402 O O . LEU A 1 172 ? -4.278 0.856 -21.638 1.00 97.81 172 LEU A O 1
ATOM 1406 N N . ILE A 1 173 ? -4.326 2.343 -19.960 1.00 96.38 173 ILE A N 1
ATOM 1407 C CA . ILE A 1 173 ? -4.368 3.552 -20.800 1.00 96.38 173 ILE A CA 1
ATOM 1408 C C . ILE A 1 173 ? -3.158 4.460 -20.568 1.00 96.38 173 ILE A C 1
ATOM 1410 O O . ILE A 1 173 ? -2.975 5.442 -21.282 1.00 96.38 173 ILE A O 1
ATOM 1414 N N . LYS A 1 174 ? -2.352 4.171 -19.539 1.00 93.88 174 LYS A N 1
ATOM 1415 C CA . LYS A 1 174 ? -1.147 4.926 -19.199 1.00 93.88 174 LYS A CA 1
ATOM 1416 C C . LYS A 1 174 ? -0.063 3.994 -18.657 1.00 93.88 174 LYS A C 1
ATOM 1418 O O . LYS A 1 174 ? -0.337 3.261 -17.704 1.00 93.88 174 LYS A O 1
ATOM 1423 N N . LEU A 1 175 ? 1.130 4.084 -19.242 1.00 92.69 175 LEU A N 1
ATOM 1424 C CA . LEU A 1 175 ? 2.348 3.336 -18.916 1.00 92.69 175 LEU A CA 1
ATOM 1425 C C . LEU A 1 175 ? 3.529 4.299 -18.712 1.00 92.69 175 LEU A C 1
ATOM 1427 O O . LEU A 1 175 ? 3.473 5.397 -19.317 1.00 92.69 175 LEU A O 1
#

Sequence (175 aa):
MIFNEQHFRLGAYVLREPDYQQIKLWAQILNLSAEETLLRLEKAQGLNWLGRPIVFEVKDGAIISLVWDFLRLPIQHFECVAGLKIKTLQFVHRHPGEKRFLFIQLPLLETLLCINTGLRALNLKGVPRLVALRCHGNQLTELDLSCIPRLNKLLCYDNQLNELDLSHVPKLIKL

Foldseek 3Di:
DPPPFDWDDAPPAIATDQQQVLLVVLCVQQVHDSNLSVVLFQPAWDADPVRDTWGQDADPRAGATTEAECVSRVGQERDGGPPGQHAYYEYDDEDPPDEHEYDDQHQNHAEYHYELHAYQYYHCLNHQNHAEYEDALYAHQDDDCQSHQNHQYYHHHNYNHPDDDCVSNPNHPYD

Radius of gyration: 16.32 Å; chains: 1; bounding box: 50×28×44 Å